Protein AF-A0A9W4RFA5-F1 (afdb_monomer_lite)

Sequence (114 aa):
MDGAAFKAALNKLGYTQTSFAREFRVKLRTVQNWARIGPPEHVQAFIGAMLRQHILSPETQTWASDSEALADCSDAMYASVHSLFLKSVRAGWPREVVAATMNLLVERALAKKS

Structure (mmCIF, N/CA/C/O backbone):
data_AF-A0A9W4RFA5-F1
#
_entry.id   AF-A0A9W4RFA5-F1
#
loop_
_atom_site.group_PDB
_atom_site.id
_atom_site.type_symbol
_atom_site.label_atom_id
_atom_site.label_alt_id
_atom_site.label_comp_id
_atom_site.label_asym_id
_atom_site.label_entity_id
_atom_site.label_seq_id
_atom_site.pdbx_PDB_ins_code
_atom_site.Cartn_x
_atom_site.Cartn_y
_atom_site.Cartn_z
_atom_site.occupancy
_atom_site.B_iso_or_equiv
_atom_site.auth_seq_id
_atom_site.auth_comp_id
_atom_site.auth_asym_id
_atom_site.auth_atom_id
_atom_site.pdbx_PDB_model_num
ATOM 1 N N . MET A 1 1 ? 0.722 -7.690 -17.295 1.00 91.12 1 MET A N 1
ATOM 2 C CA . MET A 1 1 ? 1.750 -6.661 -17.028 1.00 91.12 1 MET A CA 1
ATOM 3 C C . MET A 1 1 ? 3.048 -7.104 -17.679 1.00 91.12 1 MET A C 1
ATOM 5 O O . MET A 1 1 ? 3.521 -8.193 -17.377 1.00 91.12 1 MET A O 1
ATOM 9 N N . ASP A 1 2 ? 3.591 -6.291 -18.581 1.00 95.75 2 ASP A N 1
ATOM 10 C CA . ASP A 1 2 ? 4.901 -6.519 -19.201 1.00 95.75 2 ASP A CA 1
ATOM 11 C C . ASP A 1 2 ? 6.043 -5.915 -18.353 1.00 95.75 2 ASP A C 1
ATOM 13 O O . ASP A 1 2 ? 5.822 -5.383 -17.259 1.00 95.75 2 ASP A O 1
ATOM 17 N N . GLY A 1 3 ? 7.288 -6.013 -18.830 1.00 95.25 3 GLY A N 1
ATOM 18 C CA . GLY A 1 3 ? 8.454 -5.495 -18.105 1.00 95.25 3 GLY A CA 1
ATOM 19 C C . GLY A 1 3 ? 8.439 -3.974 -17.911 1.00 95.25 3 GLY A C 1
ATOM 20 O O . GLY A 1 3 ? 8.876 -3.482 -16.867 1.00 95.25 3 GLY A O 1
ATOM 21 N N . ALA A 1 4 ? 7.902 -3.222 -18.876 1.00 96.00 4 ALA A N 1
ATOM 22 C CA . ALA A 1 4 ? 7.790 -1.768 -18.786 1.00 96.00 4 ALA A CA 1
ATOM 23 C C . ALA A 1 4 ? 6.752 -1.360 -17.729 1.00 96.00 4 ALA A C 1
ATOM 25 O O . ALA A 1 4 ? 7.052 -0.553 -16.845 1.00 96.00 4 ALA A O 1
ATOM 26 N N . ALA A 1 5 ? 5.577 -1.988 -17.750 1.00 95.25 5 ALA A N 1
ATOM 27 C CA . ALA A 1 5 ? 4.525 -1.784 -16.765 1.00 95.25 5 ALA A CA 1
ATOM 28 C C . ALA A 1 5 ? 4.970 -2.200 -15.352 1.00 95.25 5 ALA A C 1
ATOM 30 O O . ALA A 1 5 ? 4.627 -1.527 -14.381 1.00 95.25 5 ALA A O 1
ATOM 31 N N . PHE A 1 6 ? 5.795 -3.245 -15.219 1.00 96.50 6 PHE A N 1
ATOM 32 C CA . PHE A 1 6 ? 6.396 -3.616 -13.934 1.00 96.50 6 PHE A CA 1
ATOM 33 C C . PHE A 1 6 ? 7.342 -2.536 -13.396 1.00 96.50 6 PHE A C 1
ATOM 35 O O . PHE A 1 6 ? 7.242 -2.172 -12.226 1.00 96.50 6 PHE A O 1
ATOM 42 N N . LYS A 1 7 ? 8.218 -1.966 -14.235 1.00 95.94 7 LYS A N 1
ATOM 43 C CA . LYS A 1 7 ? 9.092 -0.852 -13.818 1.00 95.94 7 LYS A CA 1
ATOM 44 C C . LYS A 1 7 ? 8.287 0.370 -13.377 1.00 95.94 7 LYS A C 1
ATOM 46 O O . LYS A 1 7 ? 8.595 0.955 -12.343 1.00 95.94 7 LYS A O 1
ATOM 51 N N . ALA A 1 8 ? 7.249 0.728 -14.133 1.00 93.88 8 ALA A N 1
ATOM 52 C CA . ALA A 1 8 ? 6.367 1.838 -13.783 1.00 93.88 8 ALA A CA 1
ATOM 53 C C . ALA A 1 8 ? 5.658 1.597 -12.440 1.00 93.88 8 ALA A C 1
ATOM 55 O O . ALA A 1 8 ? 5.593 2.500 -11.607 1.00 93.88 8 ALA A O 1
ATOM 56 N N . ALA A 1 9 ? 5.193 0.368 -12.197 1.00 93.56 9 ALA A N 1
ATOM 57 C CA . ALA A 1 9 ? 4.583 -0.016 -10.930 1.00 93.56 9 ALA A CA 1
ATOM 58 C C . ALA A 1 9 ? 5.561 0.090 -9.750 1.00 93.56 9 ALA A C 1
ATOM 60 O O . ALA A 1 9 ? 5.188 0.637 -8.717 1.00 93.56 9 ALA A O 1
ATOM 61 N N . LEU A 1 10 ? 6.807 -0.380 -9.901 1.00 94.12 10 LEU A N 1
ATOM 62 C CA . LEU A 1 10 ? 7.826 -0.243 -8.854 1.00 94.12 10 LEU A CA 1
ATOM 63 C C . LEU A 1 10 ? 8.094 1.222 -8.516 1.00 94.12 10 LEU A C 1
ATOM 65 O O . LEU A 1 10 ? 8.054 1.583 -7.344 1.00 94.12 10 LEU A O 1
ATOM 69 N N . ASN A 1 11 ? 8.291 2.062 -9.534 1.00 91.19 11 ASN A N 1
ATOM 70 C CA . ASN A 1 11 ? 8.523 3.491 -9.333 1.00 91.19 11 ASN A CA 1
ATOM 71 C C . ASN A 1 11 ? 7.345 4.150 -8.610 1.00 91.19 11 ASN A C 1
ATOM 73 O O . ASN A 1 11 ? 7.556 4.899 -7.662 1.00 91.19 11 ASN A O 1
ATOM 77 N N . LYS A 1 12 ? 6.109 3.828 -9.017 1.00 88.69 12 LYS A N 1
ATOM 78 C CA . LYS A 1 12 ? 4.899 4.340 -8.365 1.00 88.69 12 LYS A CA 1
ATOM 79 C C . LYS A 1 12 ? 4.825 3.920 -6.898 1.00 88.69 12 LYS A C 1
ATOM 81 O O . LYS A 1 12 ? 4.438 4.717 -6.066 1.00 88.69 12 LYS A O 1
ATOM 86 N N . LEU A 1 13 ? 5.246 2.700 -6.580 1.00 89.00 13 LEU A N 1
ATOM 87 C CA . LEU A 1 13 ? 5.312 2.188 -5.211 1.00 89.00 13 LEU A CA 1
ATOM 88 C C . LEU A 1 13 ? 6.545 2.681 -4.424 1.00 89.00 13 LEU A C 1
ATOM 90 O O . LEU A 1 13 ? 6.733 2.260 -3.287 1.00 89.00 13 LEU A O 1
ATOM 94 N N . GLY A 1 14 ? 7.393 3.539 -5.003 1.00 88.88 14 GLY A N 1
ATOM 95 C CA . GLY A 1 14 ? 8.602 4.054 -4.350 1.00 88.88 14 GLY A CA 1
ATOM 96 C C . GLY A 1 14 ? 9.768 3.060 -4.294 1.00 88.88 14 GLY A C 1
ATOM 97 O O . GLY A 1 14 ? 10.710 3.245 -3.522 1.00 88.88 14 GLY A O 1
ATOM 98 N N . TYR A 1 15 ? 9.741 2.001 -5.105 1.00 93.38 15 TYR A N 1
ATOM 99 C CA . TYR A 1 15 ? 10.789 0.987 -5.138 1.00 93.38 15 TYR A CA 1
ATOM 100 C C . TYR A 1 15 ? 11.749 1.144 -6.317 1.00 93.38 15 TYR A C 1
ATOM 102 O O . TYR A 1 15 ? 11.359 1.317 -7.468 1.00 93.38 15 TYR A O 1
ATOM 110 N N . THR A 1 16 ? 13.029 0.910 -6.034 1.00 95.62 16 THR A N 1
ATOM 111 C CA . THR A 1 16 ? 14.009 0.487 -7.039 1.00 95.62 16 THR A CA 1
ATOM 112 C C . THR A 1 16 ? 13.986 -1.039 -7.151 1.00 95.62 16 THR A C 1
ATOM 114 O O . THR A 1 16 ? 13.552 -1.732 -6.231 1.00 95.62 16 THR A O 1
ATOM 117 N N . GLN A 1 17 ? 14.530 -1.607 -8.231 1.00 96.94 17 GLN A N 1
ATOM 118 C CA . GLN A 1 17 ? 14.671 -3.070 -8.342 1.00 96.94 17 GLN A CA 1
ATOM 119 C C . GLN A 1 17 ? 15.488 -3.659 -7.177 1.00 96.94 17 GLN A C 1
ATOM 121 O O . GLN A 1 17 ? 15.176 -4.740 -6.683 1.00 96.94 17 GLN A O 1
ATOM 126 N N . THR A 1 18 ? 16.502 -2.928 -6.702 1.00 97.25 18 THR A N 1
ATOM 127 C CA . THR A 1 18 ? 17.357 -3.334 -5.580 1.00 97.25 18 THR A CA 1
ATOM 128 C C . THR A 1 18 ? 16.635 -3.270 -4.236 1.00 97.25 18 THR A C 1
ATOM 130 O O . THR A 1 18 ? 16.788 -4.188 -3.429 1.00 97.25 18 THR A O 1
ATOM 133 N N . SER A 1 19 ? 15.857 -2.214 -3.970 1.00 95.88 19 SER A N 1
ATOM 134 C CA . SER A 1 19 ? 15.090 -2.117 -2.719 1.00 95.88 19 SER A CA 1
ATOM 135 C C . SER A 1 19 ? 13.941 -3.121 -2.694 1.00 95.88 19 SER A C 1
ATOM 137 O O . SER A 1 19 ? 13.793 -3.819 -1.696 1.00 95.88 19 SER A O 1
ATOM 139 N N . PHE A 1 20 ? 13.239 -3.309 -3.814 1.00 96.12 20 PHE A N 1
ATOM 140 C CA . PHE A 1 20 ? 12.205 -4.337 -3.950 1.00 96.12 20 PHE A CA 1
ATOM 141 C C . PHE A 1 20 ? 12.758 -5.748 -3.704 1.00 96.12 20 PHE A C 1
ATOM 143 O O . PHE A 1 20 ? 12.209 -6.513 -2.914 1.00 96.12 20 PHE A O 1
ATOM 150 N N . ALA A 1 21 ? 13.883 -6.092 -4.345 1.00 97.38 21 ALA A N 1
ATOM 151 C CA . ALA A 1 21 ? 14.548 -7.382 -4.159 1.00 97.38 21 ALA A CA 1
ATOM 152 C C . ALA A 1 21 ? 14.879 -7.650 -2.682 1.00 97.38 21 ALA A C 1
ATOM 154 O O . ALA A 1 21 ? 14.654 -8.748 -2.173 1.00 97.38 21 ALA A O 1
ATOM 155 N N . ARG A 1 22 ? 15.382 -6.629 -1.983 1.00 96.81 22 ARG A N 1
ATOM 156 C CA . ARG A 1 22 ? 15.747 -6.716 -0.568 1.00 96.81 22 ARG A CA 1
ATOM 157 C C . ARG A 1 22 ? 14.529 -6.895 0.333 1.00 96.81 22 ARG A C 1
ATOM 159 O O . ARG A 1 22 ? 14.539 -7.781 1.181 1.00 96.81 22 ARG A O 1
ATOM 166 N N . GLU A 1 23 ? 13.505 -6.072 0.141 1.00 94.94 23 GLU A N 1
ATOM 167 C CA . GLU A 1 23 ? 12.312 -6.055 0.987 1.00 94.94 23 GLU A CA 1
ATOM 168 C C . GLU A 1 23 ? 11.529 -7.362 0.902 1.00 94.94 23 GLU A C 1
ATOM 170 O O . GLU A 1 23 ? 11.229 -7.984 1.920 1.00 94.94 23 GLU A O 1
ATOM 175 N N . PHE A 1 24 ? 11.297 -7.841 -0.320 1.00 94.38 24 PHE A N 1
ATOM 176 C CA . PHE A 1 24 ? 10.526 -9.060 -0.562 1.00 94.38 24 PHE A CA 1
ATOM 177 C C . PHE A 1 24 ? 11.392 -10.323 -0.609 1.00 94.38 24 PHE A C 1
ATOM 179 O O . PHE A 1 24 ? 10.898 -11.398 -0.945 1.00 94.38 24 PHE A O 1
ATOM 186 N N . ARG A 1 25 ? 12.684 -10.209 -0.268 1.00 95.50 25 ARG A N 1
ATOM 187 C CA . ARG A 1 25 ? 13.657 -11.316 -0.243 1.00 95.50 25 ARG A CA 1
ATOM 188 C C . ARG A 1 25 ? 13.696 -12.108 -1.557 1.00 95.50 25 ARG A C 1
ATOM 190 O O . ARG A 1 25 ? 13.838 -13.330 -1.570 1.00 95.50 25 ARG A O 1
ATOM 197 N N . VAL A 1 26 ? 13.602 -11.396 -2.676 1.00 96.25 26 VAL A N 1
ATOM 198 C CA . VAL A 1 26 ? 13.715 -11.950 -4.029 1.00 96.25 26 VAL A CA 1
ATOM 199 C C . VAL A 1 26 ? 15.126 -11.689 -4.550 1.00 96.25 26 VAL A C 1
ATOM 201 O O . VAL A 1 26 ? 15.687 -10.615 -4.354 1.00 96.25 26 VAL A O 1
ATOM 204 N N . LYS A 1 27 ? 15.728 -12.651 -5.258 1.00 97.88 27 LYS A N 1
ATOM 205 C CA . LYS A 1 27 ? 17.046 -12.442 -5.879 1.00 97.88 27 LYS A CA 1
ATOM 206 C C . LYS A 1 27 ? 16.989 -11.271 -6.868 1.00 97.88 27 LYS A C 1
ATOM 208 O O . LYS A 1 27 ? 16.126 -11.249 -7.744 1.00 97.88 27 LYS A O 1
ATOM 213 N N . LEU A 1 28 ? 17.962 -10.357 -6.804 1.00 97.75 28 LEU A N 1
ATOM 214 C CA . LEU A 1 28 ? 18.017 -9.180 -7.685 1.00 97.75 28 LEU A CA 1
ATOM 215 C C . LEU A 1 28 ? 17.942 -9.552 -9.173 1.00 97.75 28 LEU A C 1
ATOM 217 O O . LEU A 1 28 ? 17.187 -8.942 -9.923 1.00 97.75 28 LEU A O 1
ATOM 221 N N . ARG A 1 29 ? 18.650 -10.610 -9.588 1.00 98.00 29 ARG A N 1
ATOM 222 C CA . ARG A 1 29 ? 18.621 -11.107 -10.974 1.00 98.00 29 ARG A CA 1
ATOM 223 C C . ARG A 1 29 ? 17.216 -11.516 -11.429 1.00 98.00 29 ARG A C 1
ATOM 225 O O . ARG A 1 29 ? 16.870 -11.327 -12.591 1.00 98.00 29 ARG A O 1
ATOM 232 N N . THR A 1 30 ? 16.402 -12.056 -10.526 1.00 97.94 30 THR A N 1
ATOM 233 C CA . THR A 1 30 ? 15.008 -12.416 -10.809 1.00 97.94 30 THR A CA 1
ATOM 234 C C . THR A 1 30 ? 14.171 -11.163 -11.055 1.00 97.94 30 THR A C 1
ATOM 236 O O . THR A 1 30 ? 13.479 -11.088 -12.065 1.00 97.94 30 THR A O 1
ATOM 239 N N . VAL A 1 31 ? 14.307 -10.148 -10.196 1.00 97.00 31 VAL A N 1
ATOM 240 C CA . VAL A 1 31 ? 13.617 -8.854 -10.345 1.00 97.00 31 VAL A CA 1
ATOM 241 C C . VAL A 1 31 ? 14.044 -8.137 -11.632 1.00 97.00 31 VAL A C 1
ATOM 243 O O . VAL A 1 31 ? 13.201 -7.629 -12.367 1.00 97.00 31 VAL A O 1
ATOM 246 N N . GLN A 1 32 ? 15.338 -8.153 -11.958 1.00 97.69 32 GLN A N 1
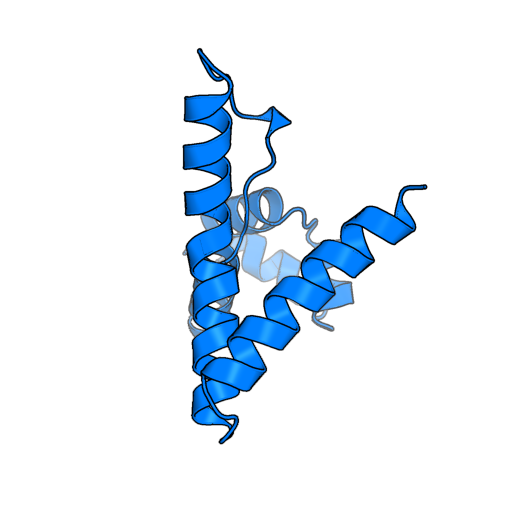ATOM 247 C CA . GLN A 1 32 ? 15.868 -7.616 -13.217 1.00 97.69 32 GLN A CA 1
ATOM 248 C C . GLN A 1 32 ? 15.305 -8.351 -14.437 1.00 97.69 32 GLN A C 1
ATOM 250 O O . GLN A 1 32 ? 14.974 -7.721 -15.442 1.00 97.69 32 GLN A O 1
ATOM 255 N N . ASN A 1 33 ? 15.154 -9.678 -14.355 1.00 97.94 33 ASN A N 1
ATOM 256 C CA . ASN A 1 33 ? 14.530 -10.441 -15.429 1.00 97.94 33 ASN A CA 1
ATOM 257 C C . ASN A 1 33 ? 13.057 -10.045 -15.594 1.00 97.94 33 ASN A C 1
ATOM 259 O O . ASN A 1 33 ? 12.632 -9.771 -16.712 1.00 97.94 33 ASN A O 1
ATOM 263 N N . TRP A 1 34 ? 12.301 -9.904 -14.501 1.00 98.00 34 TRP A N 1
ATOM 264 C CA . TRP A 1 34 ? 10.918 -9.412 -14.554 1.00 98.00 34 TRP A CA 1
ATOM 265 C C . TRP A 1 34 ? 10.811 -8.012 -15.157 1.00 98.00 34 TRP A C 1
ATOM 267 O O . TRP A 1 34 ? 9.915 -7.749 -15.949 1.00 98.00 34 TRP A O 1
ATOM 277 N N . ALA A 1 35 ? 11.767 -7.129 -14.874 1.00 96.44 35 ALA A N 1
ATOM 278 C CA . ALA A 1 35 ? 11.836 -5.808 -15.492 1.00 96.44 35 ALA A CA 1
ATOM 279 C C . ALA A 1 35 ? 12.099 -5.846 -17.008 1.00 96.44 35 ALA A C 1
ATOM 281 O O . ALA A 1 35 ? 11.836 -4.863 -17.701 1.00 96.44 35 ALA A O 1
ATOM 282 N N . ARG A 1 36 ? 12.602 -6.964 -17.540 1.00 96.38 36 ARG A N 1
ATOM 283 C CA . ARG A 1 36 ? 12.819 -7.161 -18.977 1.00 96.38 36 ARG A CA 1
ATOM 284 C C . ARG A 1 36 ? 11.632 -7.836 -19.662 1.00 96.38 36 ARG A C 1
ATOM 286 O O . ARG A 1 36 ? 11.235 -7.378 -20.724 1.00 96.38 36 ARG A O 1
ATOM 293 N N . ILE A 1 37 ? 11.091 -8.909 -19.079 1.00 96.31 37 ILE A N 1
ATOM 294 C CA . ILE A 1 37 ? 10.101 -9.782 -19.749 1.00 96.31 37 ILE A CA 1
ATOM 295 C C . ILE A 1 37 ? 8.718 -9.804 -19.084 1.00 96.31 37 ILE A C 1
ATOM 297 O O . ILE A 1 37 ? 7.805 -10.437 -19.597 1.00 96.31 37 ILE A O 1
ATOM 301 N N . GLY A 1 38 ? 8.553 -9.105 -17.964 1.00 95.94 38 GLY A N 1
ATOM 302 C CA . GLY A 1 38 ? 7.361 -9.157 -17.121 1.00 95.94 38 GLY A CA 1
ATOM 303 C C . GLY A 1 38 ? 7.501 -10.166 -15.971 1.00 95.94 38 GLY A C 1
ATOM 304 O O . GLY A 1 38 ? 8.230 -11.159 -16.085 1.00 95.94 38 GLY A O 1
ATOM 305 N N . PRO A 1 39 ? 6.847 -9.916 -14.824 1.00 96.88 39 PRO A N 1
ATOM 306 C CA . PRO A 1 39 ? 6.827 -10.858 -13.716 1.00 96.88 39 PRO A CA 1
ATOM 307 C C . PRO A 1 39 ? 5.771 -11.962 -13.935 1.00 96.88 39 PRO A C 1
ATOM 309 O O . PRO A 1 39 ? 4.827 -11.770 -14.704 1.00 96.88 39 PRO A O 1
ATOM 312 N N . PRO A 1 40 ? 5.878 -13.111 -13.243 1.00 96.44 40 PRO A N 1
ATOM 313 C CA . PRO A 1 40 ? 4.845 -14.145 -13.233 1.00 96.44 40 PRO A CA 1
ATOM 314 C C . PRO A 1 40 ? 3.481 -13.607 -12.790 1.00 96.44 40 PRO A C 1
ATOM 316 O O . PRO A 1 40 ? 3.408 -12.669 -11.998 1.00 96.44 40 PRO A O 1
ATOM 319 N N . GLU A 1 41 ? 2.397 -14.242 -13.231 1.00 95.75 41 GLU A N 1
ATOM 320 C CA . GLU A 1 41 ? 1.021 -13.783 -12.985 1.00 95.75 41 GLU A CA 1
ATOM 321 C C . GLU A 1 41 ? 0.696 -13.556 -11.498 1.00 95.75 41 GLU A C 1
ATOM 323 O O . GLU A 1 41 ? 0.153 -12.516 -11.134 1.00 95.75 41 GLU A O 1
ATOM 328 N N . HIS A 1 42 ? 1.113 -14.460 -10.607 1.00 92.38 42 HIS A N 1
ATOM 329 C CA . HIS A 1 42 ? 0.897 -14.294 -9.164 1.00 92.38 42 HIS A CA 1
ATOM 330 C C . HIS A 1 42 ? 1.606 -13.051 -8.595 1.00 92.38 42 HIS A C 1
ATOM 332 O O . HIS A 1 42 ? 1.071 -12.375 -7.716 1.00 92.38 42 HIS A O 1
ATOM 338 N N . VAL A 1 43 ? 2.782 -12.700 -9.125 1.00 94.94 43 VAL A N 1
ATOM 339 C CA . VAL A 1 43 ? 3.499 -11.471 -8.756 1.00 94.94 43 VAL A CA 1
ATOM 340 C C . VAL A 1 43 ? 2.791 -10.247 -9.339 1.00 94.94 43 VAL A C 1
ATOM 342 O O . VAL A 1 43 ? 2.695 -9.225 -8.666 1.00 94.94 43 VAL A O 1
ATOM 345 N N . GLN A 1 44 ? 2.235 -10.341 -10.552 1.00 94.81 44 GLN A N 1
ATOM 346 C CA . GLN A 1 44 ? 1.408 -9.269 -11.120 1.00 94.81 44 GLN A CA 1
ATOM 347 C C . GLN A 1 44 ? 0.180 -8.992 -10.250 1.00 94.81 44 GLN A C 1
ATOM 349 O O . GLN A 1 44 ? -0.108 -7.833 -9.950 1.00 94.81 44 GLN A O 1
ATOM 354 N N . ALA A 1 45 ? -0.513 -10.043 -9.805 1.00 90.00 45 ALA A N 1
ATOM 355 C CA . ALA A 1 45 ? -1.662 -9.928 -8.914 1.00 90.00 45 ALA A CA 1
ATOM 356 C C . ALA A 1 45 ? -1.275 -9.283 -7.573 1.00 90.00 45 ALA A C 1
ATOM 358 O O . ALA A 1 45 ? -1.975 -8.385 -7.094 1.00 90.00 45 ALA A O 1
ATOM 359 N N . PHE A 1 46 ? -0.133 -9.688 -7.007 1.00 92.50 46 PHE A N 1
ATOM 360 C CA . PHE A 1 46 ? 0.420 -9.108 -5.785 1.00 92.50 46 PHE A CA 1
ATOM 361 C C . PHE A 1 46 ? 0.725 -7.610 -5.938 1.00 92.50 46 PHE A C 1
ATOM 363 O O . PHE A 1 46 ? 0.245 -6.798 -5.148 1.00 92.50 46 PHE A O 1
ATOM 370 N N . ILE A 1 47 ? 1.433 -7.214 -6.995 1.00 93.00 47 ILE A N 1
ATOM 371 C CA . ILE A 1 47 ? 1.763 -5.804 -7.259 1.00 93.00 47 ILE A CA 1
ATOM 372 C C . ILE A 1 47 ? 0.501 -4.990 -7.532 1.00 93.00 47 ILE A C 1
ATOM 374 O O . ILE A 1 47 ? 0.370 -3.873 -7.041 1.00 93.00 47 ILE A O 1
ATOM 378 N N . GLY A 1 48 ? -0.463 -5.554 -8.260 1.00 90.56 48 GLY A N 1
ATOM 379 C CA . GLY A 1 48 ? -1.764 -4.924 -8.463 1.00 90.56 48 GLY A CA 1
ATOM 380 C C . GLY A 1 48 ? -2.498 -4.669 -7.144 1.00 90.56 48 GLY A C 1
ATOM 381 O O . GLY A 1 48 ? -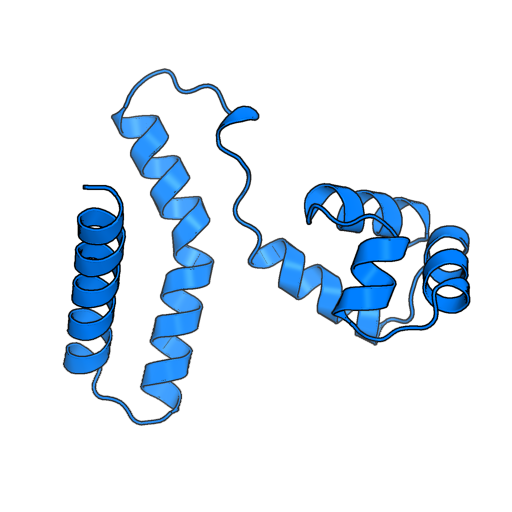3.126 -3.625 -6.984 1.00 90.56 48 GLY A O 1
ATOM 382 N N . ALA A 1 49 ? -2.398 -5.584 -6.176 1.00 86.94 49 ALA A N 1
ATOM 383 C CA . ALA A 1 49 ? -2.954 -5.376 -4.842 1.00 86.94 49 ALA A CA 1
ATOM 384 C C . ALA A 1 49 ? -2.228 -4.265 -4.072 1.00 86.94 49 ALA A C 1
ATOM 386 O O . ALA A 1 49 ? -2.901 -3.440 -3.457 1.00 86.94 49 ALA A O 1
ATOM 387 N N . MET A 1 50 ? -0.894 -4.204 -4.153 1.00 88.00 50 MET A N 1
ATOM 388 C CA . MET A 1 50 ? -0.113 -3.115 -3.555 1.00 88.00 50 MET A CA 1
ATOM 389 C C . MET A 1 50 ? -0.486 -1.759 -4.157 1.00 88.00 50 MET A C 1
ATOM 391 O O . MET A 1 50 ? -0.728 -0.809 -3.424 1.00 88.00 50 MET A O 1
ATOM 395 N N . LEU A 1 51 ? -0.608 -1.679 -5.484 1.00 86.81 51 LEU A N 1
ATOM 396 C CA . LEU A 1 51 ? -0.980 -0.449 -6.186 1.00 86.81 51 LEU A CA 1
ATOM 397 C C . LEU A 1 51 ? -2.367 0.064 -5.792 1.00 86.81 51 LEU A C 1
ATOM 399 O O . LEU A 1 51 ? -2.552 1.271 -5.693 1.00 86.81 51 LEU A O 1
ATOM 403 N N . ARG A 1 52 ? -3.332 -0.830 -5.541 1.00 82.38 52 ARG A N 1
ATOM 404 C CA . ARG A 1 52 ? -4.673 -0.445 -5.061 1.00 82.38 52 ARG A CA 1
ATOM 405 C C . ARG A 1 52 ? -4.676 0.107 -3.635 1.00 82.38 52 ARG A C 1
ATOM 407 O O . ARG A 1 52 ? -5.630 0.772 -3.261 1.00 82.38 52 ARG A O 1
ATOM 414 N N . GLN A 1 53 ? -3.657 -0.214 -2.842 1.00 78.88 53 GLN A N 1
ATOM 415 C CA . GLN A 1 53 ? -3.512 0.244 -1.456 1.00 78.88 53 GLN A CA 1
ATOM 416 C C . GLN A 1 53 ? -2.511 1.400 -1.329 1.00 78.88 53 GLN A C 1
ATOM 418 O O . GLN A 1 53 ? -2.307 1.921 -0.234 1.00 78.88 53 GLN A O 1
ATOM 423 N N . HIS A 1 54 ? -1.864 1.783 -2.431 1.00 81.38 54 HIS A N 1
ATOM 424 C CA . HIS A 1 54 ? -0.848 2.817 -2.437 1.00 81.38 54 HIS A CA 1
ATOM 425 C C . HIS A 1 54 ? -1.492 4.204 -2.380 1.00 81.38 54 HIS A C 1
ATOM 427 O O . HIS A 1 54 ? -2.228 4.593 -3.286 1.00 81.38 54 HIS A O 1
ATOM 433 N N . ILE A 1 55 ? -1.173 4.943 -1.320 1.00 77.25 55 ILE A N 1
ATOM 434 C CA . ILE A 1 55 ? -1.566 6.339 -1.132 1.00 77.25 55 ILE A CA 1
ATOM 435 C C . ILE A 1 55 ? -0.543 7.203 -1.870 1.00 77.25 55 ILE A C 1
ATOM 437 O O . ILE A 1 55 ? 0.652 7.119 -1.585 1.00 77.25 55 ILE A O 1
ATOM 441 N N . LEU A 1 56 ? -1.007 7.999 -2.834 1.00 71.25 56 LEU A N 1
ATOM 442 C CA . LEU A 1 56 ? -0.146 8.898 -3.601 1.00 71.25 56 LEU A CA 1
ATOM 443 C C . LEU A 1 56 ? 0.381 10.036 -2.724 1.00 71.25 56 LEU A C 1
ATOM 445 O O . LEU A 1 56 ? -0.310 10.511 -1.826 1.00 71.25 56 LEU A O 1
ATOM 449 N N . SER A 1 57 ? 1.605 10.482 -3.013 1.00 70.81 57 SER A N 1
ATOM 450 C CA . SER A 1 57 ? 2.174 11.649 -2.342 1.00 70.81 57 SER A CA 1
ATOM 451 C C . SER A 1 57 ? 1.387 12.915 -2.708 1.00 70.81 57 SER A C 1
ATOM 453 O O . SER A 1 57 ? 1.146 13.145 -3.903 1.00 70.81 57 SER A O 1
ATOM 455 N N . PRO A 1 58 ? 1.063 13.771 -1.720 1.00 71.81 58 PRO A N 1
ATOM 456 C CA . PRO A 1 58 ? 0.418 15.058 -1.955 1.00 71.81 58 PRO A CA 1
ATOM 457 C C . PRO A 1 58 ? 1.245 15.988 -2.857 1.00 71.81 58 PRO A C 1
ATOM 459 O O . PRO A 1 58 ? 0.681 16.830 -3.538 1.00 71.81 58 PRO A O 1
ATOM 462 N N . GLU A 1 59 ? 2.570 15.804 -2.937 1.00 68.75 59 GLU A N 1
ATOM 463 C CA . GLU A 1 59 ? 3.481 16.621 -3.766 1.00 68.75 59 GLU A CA 1
ATOM 464 C C . GLU A 1 59 ? 3.166 16.571 -5.270 1.00 68.75 59 GLU A C 1
ATOM 466 O O . GLU A 1 59 ? 3.634 17.405 -6.040 1.00 68.75 59 GLU A O 1
ATOM 471 N N . THR A 1 60 ? 2.387 15.577 -5.697 1.00 62.28 60 THR A N 1
ATOM 472 C CA . THR A 1 60 ? 1.960 15.415 -7.093 1.00 62.28 60 THR A CA 1
ATOM 473 C C . THR A 1 60 ? 0.585 16.021 -7.385 1.00 62.28 60 THR A C 1
ATOM 475 O O . THR A 1 60 ? 0.124 15.940 -8.523 1.00 62.28 60 THR A O 1
ATOM 478 N N . GLN A 1 61 ? -0.071 16.612 -6.381 1.00 72.31 61 GLN A N 1
ATOM 479 C CA . GLN A 1 61 ? -1.439 17.120 -6.451 1.00 72.31 61 GLN A CA 1
ATOM 480 C C . GLN A 1 61 ? -1.483 18.624 -6.140 1.00 72.31 61 GLN A C 1
ATOM 482 O O . GLN A 1 61 ? -0.721 19.138 -5.323 1.00 72.31 61 GLN A O 1
ATOM 487 N N . THR A 1 62 ? -2.375 19.342 -6.820 1.00 78.44 62 THR A N 1
ATOM 488 C CA . THR A 1 62 ? -2.658 20.762 -6.571 1.00 78.44 62 THR A CA 1
ATOM 489 C C . THR A 1 62 ? -4.143 20.909 -6.300 1.00 78.44 62 THR A C 1
ATOM 491 O O . THR A 1 62 ? -4.942 20.548 -7.162 1.00 78.44 62 THR A O 1
ATOM 494 N N . TRP A 1 63 ? -4.501 21.460 -5.142 1.00 84.81 63 TRP A N 1
ATOM 495 C CA . TRP A 1 63 ? -5.893 21.682 -4.746 1.00 84.81 63 TRP A CA 1
ATOM 496 C C . TRP A 1 63 ? -6.249 23.162 -4.792 1.00 84.81 63 TRP A C 1
ATOM 498 O O . TRP A 1 63 ? -5.420 24.016 -4.469 1.00 84.81 63 TRP A O 1
ATOM 508 N N . ALA A 1 64 ? -7.493 23.465 -5.156 1.00 84.88 64 ALA A N 1
ATOM 509 C CA . ALA A 1 64 ? -8.021 24.825 -5.142 1.00 84.88 64 ALA A CA 1
ATOM 510 C C . ALA A 1 64 ? -8.488 25.257 -3.740 1.00 84.88 64 ALA A C 1
ATOM 512 O O . ALA A 1 64 ? -8.690 26.448 -3.501 1.00 84.88 64 ALA A O 1
ATOM 513 N N . SER A 1 65 ? -8.679 24.309 -2.813 1.00 87.38 65 SER A N 1
ATOM 514 C CA . SER A 1 65 ? -9.105 24.585 -1.436 1.00 87.38 65 SER A CA 1
ATOM 515 C C . SER A 1 65 ? -8.710 23.482 -0.449 1.00 87.38 65 SER A C 1
ATOM 517 O O . SER A 1 65 ? -8.520 22.327 -0.829 1.00 87.38 65 SER A O 1
ATOM 519 N N . ASP A 1 66 ? -8.696 23.818 0.843 1.00 86.31 66 ASP A N 1
ATOM 520 C CA . ASP A 1 66 ? -8.470 22.856 1.933 1.00 86.31 66 ASP A CA 1
ATOM 521 C C . ASP A 1 66 ? -9.538 21.751 1.977 1.00 86.31 66 ASP A C 1
ATOM 523 O O . ASP A 1 66 ? -9.248 20.608 2.326 1.00 86.31 66 ASP A O 1
ATOM 527 N N . SER A 1 67 ? -10.781 22.069 1.596 1.00 85.75 67 SER A N 1
ATOM 528 C CA . SER A 1 67 ? -11.871 21.087 1.545 1.00 85.75 67 SER A CA 1
ATOM 529 C C . SER A 1 67 ? -11.642 20.031 0.464 1.00 85.75 67 SER A C 1
ATOM 531 O O . SER A 1 67 ? -12.013 18.875 0.654 1.00 85.75 67 SER A O 1
ATOM 533 N N . GLU A 1 68 ? -11.053 20.423 -0.663 1.00 83.75 68 GLU A N 1
ATOM 534 C CA . GLU A 1 68 ? -10.722 19.516 -1.763 1.00 83.75 68 GLU A CA 1
ATOM 535 C C . GLU A 1 68 ? -9.537 18.622 -1.380 1.00 83.75 68 GLU A C 1
ATOM 537 O O . GLU A 1 68 ? -9.617 17.404 -1.521 1.00 83.75 68 GLU A O 1
ATOM 542 N N . ALA A 1 69 ? -8.500 19.201 -0.765 1.00 85.81 69 ALA A N 1
ATOM 543 C CA . ALA A 1 69 ? -7.374 18.441 -0.224 1.00 85.81 69 ALA A CA 1
ATOM 544 C C . ALA A 1 69 ? -7.815 17.410 0.830 1.00 85.81 69 ALA A C 1
ATOM 546 O O . ALA A 1 69 ? -7.308 16.286 0.865 1.00 85.81 69 ALA A O 1
ATOM 547 N N . LEU A 1 70 ? -8.783 17.768 1.683 1.00 86.31 70 LEU A N 1
ATOM 548 C CA . LEU A 1 70 ? -9.350 16.859 2.679 1.00 86.31 70 LEU A CA 1
ATOM 549 C C . LEU A 1 70 ? -10.121 15.701 2.030 1.00 86.31 70 LEU A C 1
ATOM 551 O O . LEU A 1 70 ? -9.964 14.559 2.465 1.00 86.31 70 LEU A O 1
ATOM 555 N N . ALA A 1 71 ? -10.938 15.987 1.014 1.00 82.50 71 ALA A N 1
ATOM 556 C CA . ALA A 1 71 ? -11.696 14.969 0.290 1.00 82.50 71 ALA A CA 1
ATOM 557 C C . ALA A 1 71 ? -10.757 13.977 -0.416 1.00 82.50 71 ALA A C 1
ATOM 559 O O . ALA A 1 71 ? -10.876 12.771 -0.200 1.00 82.50 71 ALA A O 1
ATOM 560 N N . ASP A 1 72 ? -9.755 14.478 -1.141 1.00 82.06 72 ASP A N 1
ATOM 561 C CA . ASP A 1 72 ? -8.763 13.645 -1.829 1.00 82.06 72 ASP A CA 1
ATOM 562 C C . ASP A 1 72 ? -7.941 12.795 -0.852 1.00 82.06 72 ASP A C 1
ATOM 564 O O . ASP A 1 72 ? -7.718 11.602 -1.078 1.00 82.06 72 ASP A O 1
ATOM 568 N N . CYS A 1 73 ? -7.512 13.384 0.268 1.00 84.12 73 CYS A N 1
ATOM 569 C CA . CYS A 1 73 ? -6.802 12.658 1.318 1.00 84.12 73 CYS A CA 1
ATOM 570 C C . CYS A 1 73 ? -7.680 11.549 1.921 1.00 84.12 73 CYS A C 1
ATOM 572 O O . CYS A 1 73 ? -7.228 10.409 2.076 1.00 84.12 73 CYS A O 1
ATOM 574 N N . SER A 1 74 ? -8.949 11.857 2.210 1.00 84.44 74 SER A N 1
ATOM 575 C CA . SER A 1 74 ? -9.926 10.890 2.713 1.00 84.44 74 SER A CA 1
ATOM 576 C C . SER A 1 74 ? -10.102 9.726 1.740 1.00 84.44 74 SER A C 1
ATOM 578 O O . SER A 1 74 ? -9.987 8.568 2.150 1.00 84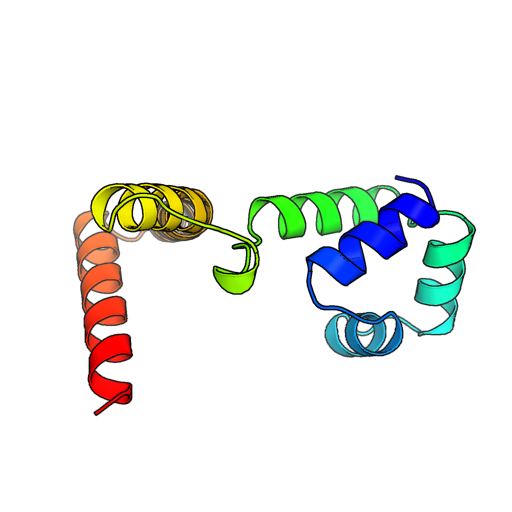.44 74 SER A O 1
ATOM 580 N N . ASP A 1 75 ? -10.306 10.007 0.454 1.00 81.19 75 ASP A N 1
ATOM 581 C CA . ASP A 1 75 ? -10.503 8.983 -0.575 1.00 81.19 75 ASP A CA 1
ATOM 582 C C . ASP A 1 75 ? -9.256 8.115 -0.767 1.00 81.19 75 ASP A C 1
ATOM 584 O O . ASP A 1 75 ? -9.351 6.881 -0.827 1.00 81.19 75 ASP A O 1
ATOM 588 N N . ALA A 1 76 ? -8.071 8.730 -0.774 1.00 80.56 76 ALA A N 1
ATOM 589 C CA . ALA A 1 76 ? -6.806 8.010 -0.867 1.00 80.56 76 ALA A CA 1
ATOM 590 C C . ALA A 1 76 ? -6.594 7.067 0.332 1.00 80.56 76 ALA A C 1
ATOM 592 O O . ALA A 1 76 ? -6.124 5.936 0.169 1.00 80.56 76 ALA A O 1
ATOM 593 N N . MET A 1 77 ? -6.971 7.496 1.540 1.00 85.06 77 MET A N 1
ATOM 594 C CA . MET A 1 77 ? -6.846 6.692 2.759 1.00 85.06 77 MET A CA 1
ATOM 595 C C . MET A 1 77 ? -7.953 5.642 2.912 1.00 85.06 77 MET A C 1
ATOM 597 O O . MET A 1 77 ? -7.712 4.591 3.524 1.00 85.06 77 MET A O 1
ATOM 601 N N . TYR A 1 78 ? -9.146 5.892 2.364 1.00 84.00 78 TYR A N 1
ATOM 602 C CA . TYR A 1 78 ? -10.351 5.106 2.625 1.00 84.00 78 TYR A CA 1
ATOM 603 C C . TYR A 1 78 ? -10.148 3.619 2.342 1.00 84.00 78 TYR A C 1
ATOM 605 O O . TYR A 1 78 ? -10.451 2.787 3.196 1.00 84.00 78 TYR A O 1
ATOM 613 N N . ALA A 1 79 ? -9.574 3.257 1.191 1.00 77.06 79 ALA A N 1
ATOM 614 C CA . ALA A 1 79 ? -9.378 1.853 0.820 1.00 77.06 79 ALA A CA 1
ATOM 615 C C . ALA A 1 79 ? -8.517 1.086 1.844 1.00 77.06 79 ALA A C 1
ATOM 617 O O . ALA A 1 79 ? -8.821 -0.061 2.192 1.00 77.06 79 ALA A O 1
ATOM 618 N N . SER A 1 80 ? -7.468 1.726 2.360 1.00 84.12 80 SER A N 1
ATOM 619 C CA . SER A 1 80 ? -6.546 1.140 3.335 1.00 84.12 80 SER A CA 1
ATOM 620 C C . SER A 1 80 ? -7.170 1.049 4.727 1.00 84.12 80 SER A C 1
ATOM 622 O O . SER A 1 80 ? -7.113 -0.014 5.354 1.00 84.12 80 SER A O 1
ATOM 624 N N . VAL A 1 81 ? -7.834 2.116 5.184 1.00 89.00 81 VAL A N 1
ATOM 625 C CA . VAL A 1 81 ? -8.537 2.143 6.477 1.00 89.00 81 VAL A CA 1
ATOM 626 C C . VAL A 1 81 ? -9.701 1.150 6.480 1.00 89.00 81 VAL A C 1
ATOM 628 O O . VAL A 1 81 ? -9.811 0.329 7.388 1.00 89.00 81 VAL A O 1
ATOM 631 N N . HIS A 1 82 ? -10.519 1.137 5.429 1.00 88.81 82 HIS A N 1
ATOM 632 C CA . HIS A 1 82 ? -11.648 0.221 5.289 1.00 88.81 82 HIS A CA 1
ATOM 633 C C . HIS A 1 82 ? -11.192 -1.246 5.219 1.00 88.81 82 HIS A C 1
ATOM 635 O O . HIS A 1 82 ? -11.761 -2.109 5.888 1.00 88.81 82 HIS A O 1
ATOM 641 N N . SER A 1 83 ? -10.117 -1.539 4.480 1.00 86.75 83 SER A N 1
ATOM 642 C CA . SER A 1 83 ? -9.499 -2.873 4.445 1.00 86.75 83 SER A CA 1
ATOM 643 C C . SER A 1 83 ? 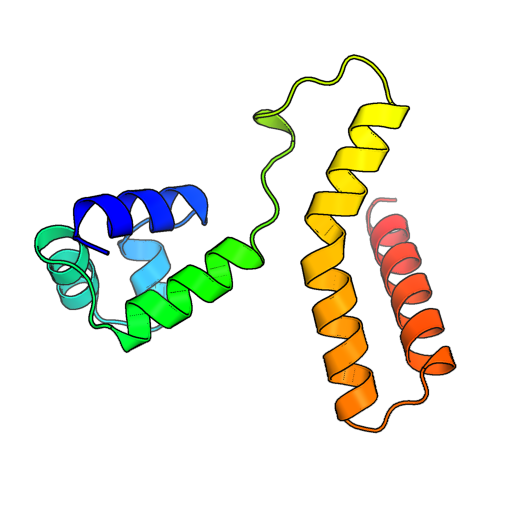-9.036 -3.324 5.832 1.00 86.75 83 SER A C 1
ATOM 645 O O . SER A 1 83 ? -9.319 -4.456 6.236 1.00 86.75 83 SER A O 1
ATOM 647 N N . LEU A 1 84 ? -8.365 -2.448 6.587 1.00 90.62 84 LEU A N 1
ATOM 648 C CA . LEU A 1 84 ? -7.938 -2.745 7.953 1.00 90.62 84 LEU A CA 1
ATOM 649 C C . LEU A 1 84 ? -9.141 -2.985 8.875 1.00 90.62 84 LEU A C 1
ATOM 651 O O . LEU A 1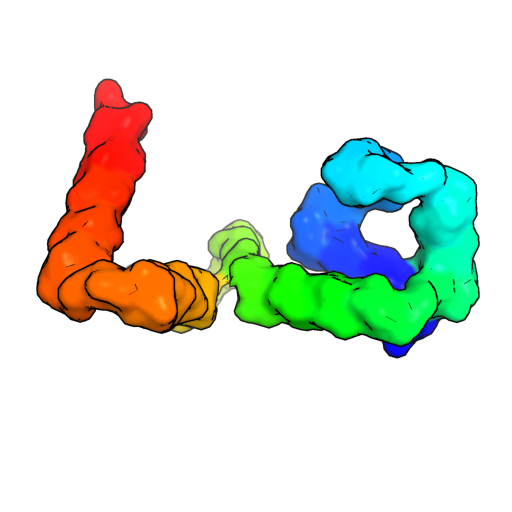 84 ? -9.148 -3.965 9.619 1.00 90.62 84 LEU A O 1
ATOM 655 N N . PHE A 1 85 ? -10.180 -2.154 8.770 1.00 94.12 85 PHE A N 1
ATOM 656 C CA . PHE A 1 85 ? -11.411 -2.283 9.550 1.00 94.12 85 PHE A CA 1
ATOM 657 C C . PHE A 1 85 ? -12.065 -3.648 9.319 1.00 94.12 85 PHE A C 1
ATOM 659 O O . PHE A 1 85 ? -12.303 -4.405 10.262 1.00 94.12 85 PHE A O 1
ATOM 666 N N . LEU A 1 86 ? -12.287 -4.007 8.052 1.00 93.06 86 LEU A N 1
ATOM 667 C CA . LEU A 1 86 ? -12.915 -5.274 7.688 1.00 93.06 86 LEU A CA 1
ATOM 668 C C . LEU A 1 86 ? -12.075 -6.485 8.100 1.00 93.06 86 LEU A C 1
ATOM 670 O O . LEU A 1 86 ? -12.643 -7.488 8.533 1.00 93.06 86 LEU A O 1
ATOM 674 N N . LYS A 1 87 ? -10.743 -6.419 7.985 1.00 92.75 87 LYS A N 1
ATOM 675 C CA . LYS A 1 87 ? -9.853 -7.501 8.438 1.00 92.75 87 LYS A CA 1
ATOM 676 C C . LYS A 1 87 ? -9.970 -7.729 9.943 1.00 92.75 87 LYS A C 1
ATOM 678 O O . LYS A 1 87 ? -10.095 -8.878 10.358 1.00 92.75 87 LYS A O 1
ATOM 683 N N . SER A 1 88 ? -9.992 -6.661 10.738 1.00 94.81 88 SER A N 1
ATOM 684 C CA . SER A 1 88 ? -10.145 -6.752 12.193 1.00 94.81 88 SER A CA 1
ATOM 685 C C . SER A 1 88 ? -11.508 -7.324 12.587 1.00 94.81 88 SER A C 1
ATOM 687 O O . SER A 1 88 ? -11.575 -8.236 13.407 1.00 94.81 88 SER A O 1
ATOM 689 N N . VAL A 1 89 ? -12.589 -6.872 11.944 1.00 96.81 89 VAL A N 1
ATOM 690 C CA . VAL A 1 89 ? -13.937 -7.412 12.192 1.00 96.81 89 VAL A CA 1
ATOM 691 C C . VAL A 1 89 ? -14.020 -8.894 11.816 1.00 96.81 89 VAL A C 1
ATOM 693 O O . VAL A 1 89 ? -14.549 -9.698 12.578 1.00 96.81 89 VAL A O 1
ATOM 696 N N . ARG A 1 90 ? -13.445 -9.297 10.675 1.00 95.94 90 ARG A N 1
ATOM 697 C CA . ARG A 1 90 ? -13.397 -10.712 10.256 1.00 95.94 90 ARG A CA 1
ATOM 698 C C . ARG A 1 90 ? -12.567 -11.592 11.188 1.00 95.94 90 ARG A C 1
ATOM 700 O O . ARG A 1 90 ? -12.838 -12.783 11.273 1.00 95.94 90 ARG A O 1
ATOM 707 N N . ALA A 1 91 ? -11.581 -11.023 11.876 1.00 96.69 91 ALA A N 1
ATOM 708 C CA . ALA A 1 91 ? -10.813 -11.719 12.902 1.00 96.69 91 ALA A CA 1
ATOM 709 C C . ALA A 1 91 ? -11.584 -11.889 14.229 1.00 96.69 91 ALA A C 1
ATOM 711 O O . ALA A 1 91 ? -11.062 -12.516 15.146 1.00 96.69 91 ALA A O 1
ATOM 712 N N . GLY A 1 92 ? -12.811 -11.358 14.334 1.00 96.88 92 GLY A N 1
ATOM 713 C CA . GLY A 1 92 ? -13.706 -11.546 15.479 1.00 96.88 92 GLY A CA 1
ATOM 714 C C . GLY A 1 92 ? -13.815 -10.347 16.423 1.00 96.88 92 GLY A C 1
ATOM 715 O O . GLY A 1 92 ? -14.492 -10.445 17.443 1.00 96.88 92 GLY A O 1
ATOM 716 N N . TRP A 1 93 ? -13.183 -9.213 16.111 1.00 97.88 93 TRP A N 1
ATOM 717 C CA . TRP A 1 93 ? -13.276 -8.019 16.953 1.00 97.88 93 TRP A CA 1
ATOM 718 C C . TRP A 1 93 ? -14.619 -7.286 16.763 1.00 97.88 93 TRP A C 1
AT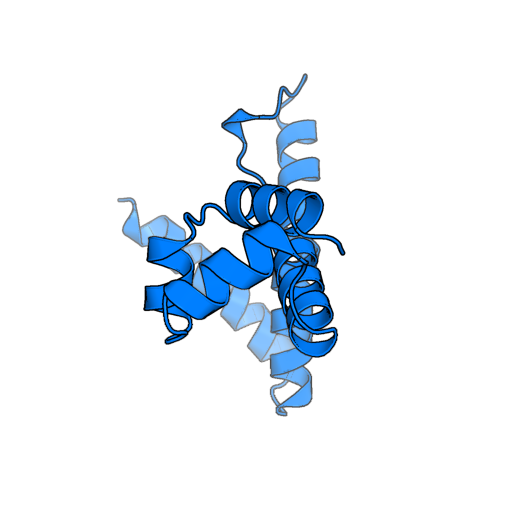OM 720 O O . TRP A 1 93 ? -15.049 -7.105 15.618 1.00 97.88 93 TRP A O 1
ATOM 730 N N . PRO A 1 94 ? -15.266 -6.800 17.845 1.00 97.81 94 PRO A N 1
ATOM 731 C CA . PRO A 1 94 ? -16.464 -5.966 17.738 1.00 97.81 94 PRO A CA 1
ATOM 732 C C . PRO A 1 94 ? -16.195 -4.678 16.954 1.00 97.81 94 PRO A C 1
ATOM 734 O O . PRO A 1 94 ? -15.128 -4.069 17.085 1.00 97.81 94 PRO A O 1
ATOM 737 N N . ARG A 1 95 ? -17.168 -4.233 16.152 1.00 96.25 95 ARG A N 1
ATOM 738 C CA . ARG A 1 95 ? -17.017 -3.066 15.261 1.00 96.25 95 ARG A CA 1
ATOM 739 C C . ARG A 1 95 ? -16.673 -1.793 16.028 1.00 96.25 95 ARG A C 1
ATOM 741 O O . ARG A 1 95 ? -15.825 -1.022 15.586 1.00 96.25 95 ARG A O 1
ATOM 748 N N . GLU A 1 96 ? -17.299 -1.608 17.181 1.00 97.00 96 GLU A N 1
ATOM 749 C CA . GLU A 1 96 ? -17.139 -0.451 18.059 1.00 97.00 96 GLU A CA 1
ATOM 750 C C . GLU A 1 96 ? -15.714 -0.396 18.624 1.00 97.00 96 GLU A C 1
ATOM 752 O O . GLU A 1 96 ? -15.092 0.664 18.652 1.00 97.00 96 GLU A O 1
ATOM 757 N N . VAL A 1 97 ? -15.156 -1.557 18.990 1.00 96.94 97 VAL A N 1
ATOM 758 C CA . VAL A 1 97 ? -13.776 -1.685 19.486 1.00 96.94 97 VAL A CA 1
ATOM 759 C C . VAL A 1 97 ? -12.768 -1.367 18.382 1.00 96.94 97 VAL A C 1
ATOM 761 O O . VAL A 1 97 ? -11.792 -0.652 18.621 1.00 96.94 97 VAL A O 1
ATOM 764 N N . VAL A 1 98 ? -13.003 -1.855 17.159 1.00 96.75 98 VAL A N 1
ATOM 765 C CA . VAL A 1 98 ? -12.134 -1.558 16.008 1.00 96.75 98 VAL A CA 1
ATOM 766 C C . VAL A 1 98 ? -12.167 -0.064 15.675 1.00 96.75 98 VAL A C 1
ATOM 768 O O . VAL A 1 98 ? -11.107 0.535 15.499 1.00 96.75 98 VAL A O 1
ATOM 771 N N . ALA A 1 99 ? -13.353 0.553 15.646 1.00 94.69 99 ALA A N 1
ATOM 772 C CA . ALA A 1 99 ? -13.509 1.986 15.396 1.00 94.69 99 ALA A CA 1
ATOM 773 C C . ALA A 1 99 ? -12.806 2.839 16.468 1.00 94.69 99 ALA A C 1
ATOM 775 O O . ALA A 1 99 ? -12.016 3.722 16.132 1.00 94.69 99 ALA A O 1
ATOM 776 N N . ALA A 1 100 ? -13.012 2.527 17.752 1.00 95.25 100 ALA A N 1
ATOM 777 C CA . ALA A 1 100 ? -12.336 3.214 18.852 1.00 95.25 100 ALA A CA 1
ATOM 778 C C . ALA A 1 100 ? -10.805 3.073 18.763 1.00 95.25 100 ALA A C 1
ATOM 780 O O . ALA A 1 100 ? -10.072 4.039 18.965 1.00 95.25 100 ALA A O 1
ATOM 781 N N . THR A 1 101 ? -10.314 1.887 18.392 1.00 96.00 101 THR A N 1
ATOM 782 C CA . THR A 1 101 ? -8.878 1.641 18.197 1.00 96.00 101 THR A CA 1
ATOM 783 C C . THR A 1 101 ? -8.303 2.493 17.067 1.00 96.00 101 THR A C 1
ATOM 785 O O . THR A 1 101 ? -7.209 3.033 17.209 1.00 96.00 101 THR A O 1
ATOM 788 N N . MET A 1 102 ? -9.024 2.648 15.953 1.00 94.06 102 MET A N 1
ATOM 789 C CA . MET A 1 102 ? -8.580 3.502 14.847 1.00 94.06 102 MET A CA 1
ATOM 790 C C . MET A 1 102 ? -8.452 4.969 15.268 1.00 94.06 102 MET A C 1
ATOM 792 O O . MET A 1 102 ? -7.433 5.585 14.960 1.00 94.06 102 MET A O 1
ATOM 796 N N . ASN A 1 103 ? -9.410 5.495 16.036 1.00 93.38 103 ASN A N 1
ATOM 797 C CA . ASN A 1 103 ? -9.323 6.854 16.585 1.00 93.38 103 ASN A CA 1
ATOM 798 C C . ASN A 1 103 ? -8.096 7.018 17.495 1.00 93.38 103 ASN A C 1
ATOM 800 O O . ASN A 1 103 ? -7.298 7.933 17.295 1.00 93.38 103 ASN A O 1
ATOM 804 N N . LEU A 1 104 ? -7.870 6.069 18.411 1.00 93.12 104 LEU A N 1
ATOM 805 C CA . LEU A 1 104 ? -6.691 6.069 19.286 1.00 93.12 104 LEU A CA 1
ATOM 806 C C . LEU A 1 104 ? -5.369 6.042 18.501 1.00 93.12 104 LEU A C 1
ATOM 808 O O . LEU A 1 104 ? -4.375 6.632 18.927 1.00 93.12 104 LEU A O 1
ATOM 812 N N . LEU A 1 105 ? -5.316 5.343 17.362 1.00 91.62 105 LEU A N 1
ATOM 813 C CA . LEU A 1 105 ? -4.125 5.323 16.509 1.00 91.62 105 LEU A CA 1
ATOM 814 C C . LEU A 1 105 ? -3.853 6.688 15.870 1.00 91.62 105 LEU A C 1
ATOM 816 O O . LEU A 1 105 ? -2.690 7.093 15.810 1.00 91.62 105 LEU A O 1
ATOM 820 N N . VAL A 1 106 ? -4.896 7.400 15.434 1.00 90.12 106 VAL A N 1
ATOM 821 C CA . VAL A 1 106 ? -4.773 8.763 14.894 1.00 90.12 106 VAL A CA 1
ATOM 822 C C . VAL A 1 106 ? -4.272 9.720 15.976 1.00 90.12 106 VAL A C 1
ATOM 824 O O . VAL A 1 106 ? -3.278 10.412 15.759 1.00 90.12 106 VAL A O 1
ATOM 827 N N . GLU A 1 107 ? -4.875 9.696 17.165 1.00 92.62 107 GLU A N 1
ATOM 828 C CA . GLU A 1 107 ? -4.445 10.520 18.307 1.00 92.62 107 GLU A CA 1
ATOM 829 C C . GLU A 1 107 ? -2.970 10.281 18.662 1.00 92.62 107 GLU A C 1
ATOM 831 O O . GLU A 1 107 ? -2.190 11.224 18.806 1.00 92.62 107 GLU A O 1
ATOM 836 N N . ARG A 1 108 ? -2.544 9.012 18.723 1.00 90.38 108 ARG A N 1
ATOM 837 C CA . ARG A 1 108 ? -1.140 8.647 18.975 1.00 90.38 108 ARG A CA 1
ATOM 838 C C . ARG A 1 108 ? -0.192 9.135 17.884 1.00 90.38 108 ARG A C 1
ATOM 840 O O . ARG A 1 108 ? 0.946 9.490 18.187 1.00 90.38 108 ARG A O 1
ATOM 847 N N . ALA A 1 109 ? -0.620 9.106 16.623 1.00 86.44 109 ALA A N 1
ATOM 848 C CA . ALA A 1 109 ? 0.190 9.588 15.510 1.00 86.44 109 ALA A CA 1
ATOM 849 C C . ALA A 1 109 ? 0.391 11.110 15.574 1.00 86.44 109 ALA A C 1
ATOM 851 O O . ALA A 1 109 ? 1.486 11.586 15.273 1.00 86.44 109 ALA A O 1
ATOM 852 N N . LEU A 1 110 ? -0.629 11.855 16.011 1.00 87.38 110 LEU A N 1
ATOM 853 C CA . LEU A 1 110 ? -0.545 13.302 16.224 1.00 87.38 110 LEU A CA 1
ATOM 854 C C . LEU A 1 110 ? 0.344 13.649 17.427 1.00 87.38 110 LEU A C 1
ATOM 856 O O . LEU A 1 110 ? 1.209 14.511 17.308 1.00 87.38 110 LEU A O 1
ATOM 860 N N . ALA A 1 111 ? 0.209 12.925 18.542 1.00 85.12 111 ALA A N 1
ATOM 861 C CA . ALA A 1 111 ? 0.992 13.168 19.757 1.00 85.12 111 ALA A CA 1
ATOM 862 C C . ALA A 1 111 ? 2.502 12.898 19.597 1.00 85.12 111 ALA A C 1
ATOM 864 O O . ALA A 1 111 ? 3.310 13.457 20.327 1.00 85.12 111 ALA A O 1
ATOM 865 N N . LYS A 1 112 ? 2.908 12.047 18.645 1.00 73.38 112 LYS A N 1
ATOM 866 C CA . LYS A 1 112 ? 4.330 11.774 18.352 1.00 73.38 112 LYS A CA 1
ATOM 867 C C . LYS A 1 112 ? 5.044 12.893 17.581 1.00 73.38 112 LYS A C 1
ATOM 869 O O . LYS A 1 112 ? 6.256 12.798 17.403 1.00 73.38 112 LYS A O 1
ATOM 874 N N . LYS A 1 113 ? 4.315 13.884 17.058 1.00 56.59 113 LYS A N 1
ATOM 875 C CA . LYS A 1 113 ? 4.879 15.018 16.299 1.00 56.59 113 LYS A CA 1
ATOM 876 C C . LYS A 1 113 ? 5.137 16.268 17.155 1.00 56.59 113 LYS A C 1
ATOM 878 O O . LYS A 1 113 ? 5.707 17.221 16.631 1.00 56.59 113 LYS A O 1
ATOM 883 N N . SER A 1 114 ? 4.718 16.254 18.419 1.00 48.78 114 SER A N 1
ATOM 884 C CA . SER A 1 114 ? 5.001 17.254 19.462 1.00 48.78 114 SER A CA 1
ATOM 885 C C . SER A 1 114 ? 6.127 16.790 20.372 1.00 48.78 114 SER A C 1
ATOM 887 O O . SER A 1 114 ? 6.947 17.650 20.752 1.00 48.78 114 SER A O 1
#

Radius of gyration: 17.9 Å; chains: 1; bounding box: 36×39×40 Å

Foldseek 3Di:
DFLCVLCVLQVQLVHDLVRVCVVVVNPSVLSVVCNHGNDDPVVVVVSVVSNLLDQGDCVVDDDPDPVRVVVSNCVSNVVVLVVQLVVCVVVPDDSVVSVVVVVVVVVVVVVVVD

pLDDT: mean 89.61, std 9.01, range [48.78, 98.0]

Secondary structure (DSSP, 8-state):
--HHHHHHHHHHTT--HHHHHHHTT--HHHHHHHHHH---HHHHHHHHHHHHHPPPPGGG---SSHHHHHHHHHHHHHHHHHHHHHHHHHTT--HHHHHHHHHHHHHHHHHTT-